Protein AF-A0A165Y5Q8-F1 (afdb_monomer)

pLDDT: mean 79.49, std 22.08, range [35.94, 98.12]

Structure (mmCIF, N/CA/C/O backbone):
data_AF-A0A165Y5Q8-F1
#
_entry.id   AF-A0A165Y5Q8-F1
#
loop_
_atom_site.group_PDB
_atom_site.id
_atom_site.type_symbol
_atom_site.label_atom_id
_atom_site.label_alt_id
_atom_site.label_comp_id
_atom_site.label_asym_id
_atom_site.label_entity_id
_atom_site.label_seq_id
_atom_site.pdbx_PDB_ins_code
_atom_site.Cartn_x
_atom_site.Cartn_y
_atom_site.Cartn_z
_atom_site.occupancy
_atom_site.B_iso_or_equiv
_atom_site.auth_seq_id
_atom_site.auth_comp_id
_atom_site.auth_asym_id
_atom_site.auth_atom_id
_atom_site.pdbx_PDB_model_num
ATOM 1 N N . MET A 1 1 ? 40.704 -20.590 36.878 1.00 39.50 1 MET A N 1
ATOM 2 C CA . MET A 1 1 ? 41.442 -21.496 35.971 1.00 39.50 1 MET A CA 1
ATOM 3 C C . MET A 1 1 ? 40.698 -21.567 34.637 1.00 39.50 1 MET A C 1
ATOM 5 O O . MET A 1 1 ? 39.484 -21.667 34.655 1.00 39.50 1 MET A O 1
ATOM 9 N N . THR A 1 2 ? 41.448 -21.426 33.532 1.00 42.97 2 THR A N 1
ATOM 10 C CA . THR A 1 2 ? 41.189 -21.894 32.140 1.00 42.97 2 THR A CA 1
ATOM 11 C C . THR A 1 2 ? 39.860 -21.513 31.450 1.00 42.97 2 THR A C 1
ATOM 13 O O . THR A 1 2 ? 38.830 -22.103 31.723 1.00 42.97 2 THR A O 1
ATOM 16 N N . LYS A 1 3 ? 39.811 -20.463 30.610 1.00 41.00 3 LYS A N 1
ATOM 17 C CA . LYS A 1 3 ? 40.222 -20.355 29.178 1.00 41.00 3 LYS A CA 1
ATOM 18 C C . LYS A 1 3 ? 39.237 -20.974 28.155 1.00 41.00 3 LYS A C 1
ATOM 20 O O . LYS A 1 3 ? 39.199 -22.186 28.024 1.00 41.00 3 LYS A O 1
ATOM 25 N N . SER A 1 4 ? 38.758 -20.103 27.246 1.00 39.97 4 SER A N 1
ATOM 26 C CA . SER A 1 4 ? 38.646 -20.338 25.782 1.00 39.97 4 SER A CA 1
ATOM 27 C C . SER A 1 4 ? 37.431 -21.177 25.311 1.00 39.97 4 SER A C 1
ATOM 29 O O . SER A 1 4 ? 37.076 -22.147 25.953 1.00 39.97 4 SER A O 1
ATOM 31 N N . ARG A 1 5 ? 36.737 -20.905 24.192 1.00 54.75 5 ARG A N 1
ATOM 32 C CA . ARG A 1 5 ? 37.230 -20.561 22.844 1.00 54.75 5 ARG A CA 1
ATOM 33 C C . ARG A 1 5 ? 36.188 -19.783 22.022 1.00 54.75 5 ARG A C 1
ATOM 35 O O . ARG A 1 5 ? 35.047 -20.203 21.890 1.00 54.75 5 ARG A O 1
ATOM 42 N N . LYS A 1 6 ? 36.651 -18.707 21.374 1.00 48.97 6 LYS A N 1
ATOM 43 C CA . LYS A 1 6 ? 36.069 -18.131 20.149 1.00 48.97 6 LYS A CA 1
ATOM 44 C C . LYS A 1 6 ? 36.127 -19.172 19.023 1.00 48.97 6 LYS A C 1
ATOM 46 O O . LYS A 1 6 ? 37.211 -19.691 18.764 1.00 48.97 6 LYS A O 1
ATOM 51 N N . SER A 1 7 ? 35.040 -19.387 18.285 1.00 49.06 7 SER A N 1
ATOM 52 C CA . SER A 1 7 ? 35.072 -20.022 16.959 1.00 49.06 7 SER A CA 1
ATOM 53 C C . SER A 1 7 ? 34.812 -18.966 15.883 1.00 49.06 7 SER A C 1
ATOM 55 O O . SER A 1 7 ? 33.697 -18.675 15.468 1.00 49.06 7 SER A O 1
ATOM 57 N N . ARG A 1 8 ? 35.912 -18.349 15.453 1.00 46.69 8 ARG A N 1
ATOM 58 C CA . ARG A 1 8 ? 36.009 -17.525 14.250 1.00 46.69 8 ARG A CA 1
ATOM 59 C C . ARG A 1 8 ? 36.299 -18.493 13.097 1.00 46.69 8 ARG A C 1
ATOM 61 O O . ARG A 1 8 ? 37.432 -18.955 12.990 1.00 46.69 8 ARG A O 1
ATOM 68 N N . LEU A 1 9 ? 35.311 -18.832 12.266 1.00 47.28 9 LEU A N 1
ATOM 69 C CA . LEU A 1 9 ? 35.576 -19.539 11.008 1.00 47.28 9 LEU A CA 1
ATOM 70 C C . LEU A 1 9 ? 36.013 -18.516 9.959 1.00 47.28 9 LEU A C 1
ATOM 72 O O . LEU A 1 9 ? 35.217 -17.925 9.239 1.00 47.28 9 LEU A O 1
ATOM 76 N N . ALA A 1 10 ? 37.324 -18.296 9.927 1.00 41.72 10 ALA A N 1
ATOM 77 C CA . ALA A 1 10 ? 38.017 -17.794 8.759 1.00 41.72 10 ALA A CA 1
ATOM 78 C C . ALA A 1 10 ? 38.002 -18.898 7.698 1.00 41.72 10 ALA A C 1
ATOM 80 O O . ALA A 1 10 ? 38.488 -19.996 7.977 1.00 41.72 10 ALA A O 1
ATOM 81 N N . ASN A 1 11 ? 37.480 -18.620 6.500 1.00 42.72 11 ASN A N 1
ATOM 82 C CA . ASN A 1 11 ? 37.771 -19.468 5.353 1.00 42.72 11 ASN A CA 1
ATOM 83 C C . ASN A 1 11 ? 38.835 -18.823 4.469 1.00 42.72 11 ASN A C 1
ATOM 85 O O . ASN A 1 11 ? 38.914 -17.608 4.297 1.00 42.72 11 ASN A O 1
ATOM 89 N N . LYS A 1 12 ? 39.725 -19.700 4.037 1.00 47.81 12 LYS A N 1
ATOM 90 C CA . LYS A 1 12 ? 41.136 -19.477 3.785 1.00 47.81 12 LYS A CA 1
ATOM 91 C C . LYS A 1 12 ? 41.349 -19.142 2.316 1.00 47.81 12 LYS A C 1
ATOM 93 O O . LYS A 1 12 ? 40.770 -19.747 1.422 1.00 47.81 12 LYS A O 1
ATOM 98 N N . THR A 1 13 ? 42.239 -18.190 2.103 1.00 40.41 13 THR A N 1
ATOM 99 C CA . THR A 1 13 ? 42.901 -17.890 0.841 1.00 40.41 13 THR A CA 1
ATOM 100 C C . THR A 1 13 ? 43.458 -19.155 0.179 1.00 40.41 13 THR A C 1
ATOM 102 O O . THR A 1 13 ? 44.265 -19.875 0.765 1.00 40.41 13 THR A O 1
ATOM 105 N N . SER A 1 14 ? 43.077 -19.390 -1.075 1.00 41.28 14 SER A N 1
ATOM 106 C CA . SER A 1 14 ? 43.769 -20.303 -1.987 1.00 41.28 14 SER A CA 1
ATOM 107 C C . SER A 1 14 ? 44.515 -19.458 -3.017 1.00 41.28 14 SER A C 1
ATOM 109 O O . SER A 1 14 ? 43.916 -18.714 -3.793 1.00 41.28 14 SER A O 1
ATOM 111 N N . LYS A 1 15 ? 45.847 -19.504 -2.954 1.00 40.81 15 LYS A N 1
ATOM 112 C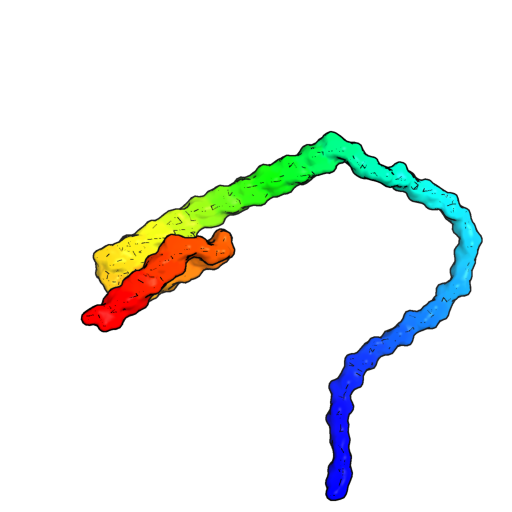 CA . LYS A 1 15 ? 46.767 -18.713 -3.771 1.00 40.81 15 LYS A CA 1
ATOM 113 C C . LYS A 1 15 ? 47.326 -19.611 -4.885 1.00 40.81 15 LYS A C 1
ATOM 115 O O . LYS A 1 15 ? 48.050 -20.551 -4.592 1.00 40.81 15 LYS A O 1
ATOM 120 N N . LYS A 1 16 ? 47.043 -19.216 -6.131 1.00 41.38 16 LYS A N 1
ATOM 121 C CA . LYS A 1 16 ? 47.954 -19.156 -7.295 1.00 41.38 16 LYS A CA 1
ATOM 122 C C . LYS A 1 16 ? 48.556 -20.466 -7.849 1.00 41.38 16 LYS A C 1
ATOM 124 O O . LYS A 1 16 ? 49.439 -21.064 -7.245 1.00 41.38 16 LYS A O 1
ATOM 129 N N . LYS A 1 17 ? 48.260 -20.748 -9.126 1.00 36.12 17 LYS A N 1
ATOM 130 C CA . LYS A 1 17 ? 49.224 -21.364 -10.054 1.00 36.12 17 LYS A CA 1
ATOM 131 C C . LYS A 1 17 ? 49.176 -20.641 -11.405 1.00 36.12 17 LYS A C 1
ATOM 133 O O . LYS A 1 17 ? 48.138 -20.575 -12.049 1.00 36.12 17 LYS A O 1
ATOM 138 N N . THR A 1 18 ? 50.297 -20.023 -11.755 1.00 44.34 18 THR A N 1
ATOM 139 C CA . THR A 1 18 ? 50.562 -19.280 -12.993 1.00 44.34 18 THR A CA 1
ATOM 140 C C . THR A 1 18 ? 51.267 -20.169 -14.010 1.00 44.34 18 THR A C 1
ATOM 142 O O . THR A 1 18 ? 52.285 -20.757 -13.659 1.00 44.34 18 THR A O 1
ATOM 145 N N . SER A 1 19 ? 50.764 -20.186 -15.244 1.00 37.97 19 SER A N 1
ATOM 146 C CA . SER A 1 19 ? 51.456 -20.419 -16.533 1.00 37.97 19 SER A CA 1
ATOM 147 C C . SER A 1 19 ? 50.330 -20.564 -17.568 1.00 37.97 19 SER A C 1
ATOM 149 O O . SER A 1 19 ? 49.401 -21.314 -17.306 1.00 37.97 19 SER A O 1
ATOM 151 N N . ASN A 1 20 ? 50.267 -19.892 -18.711 1.00 36.75 20 ASN A N 1
ATOM 152 C CA . ASN A 1 20 ? 51.313 -19.593 -19.676 1.00 36.75 20 ASN A CA 1
ATOM 153 C C . ASN A 1 20 ? 50.800 -18.468 -20.608 1.00 36.75 20 ASN A C 1
ATOM 155 O O . ASN A 1 20 ? 49.590 -18.327 -20.783 1.00 36.75 20 ASN A O 1
ATOM 159 N N . ALA A 1 21 ? 51.695 -17.665 -21.179 1.00 46.16 21 ALA A N 1
ATOM 160 C CA . ALA A 1 21 ? 51.355 -16.553 -22.068 1.00 46.16 21 ALA A CA 1
ATOM 161 C C . ALA A 1 21 ? 51.025 -17.009 -23.507 1.00 46.16 21 ALA A C 1
ATOM 163 O O . ALA A 1 21 ? 51.742 -17.842 -24.057 1.00 46.16 21 ALA A O 1
ATOM 164 N N . GLY A 1 22 ? 50.009 -16.380 -24.121 1.00 35.94 22 GLY A N 1
ATOM 165 C CA . GLY A 1 22 ? 49.824 -16.259 -25.581 1.00 35.94 22 GLY A CA 1
ATOM 166 C C . GLY A 1 22 ? 48.391 -16.504 -26.104 1.00 35.94 22 GLY A C 1
ATOM 167 O O . GLY A 1 22 ? 47.693 -17.344 -25.543 1.00 35.94 22 GLY A O 1
ATOM 168 N N . PRO A 1 23 ? 47.959 -15.869 -27.218 1.00 44.84 23 PRO A N 1
ATOM 169 C CA . PRO A 1 23 ? 48.177 -14.489 -27.644 1.00 44.84 23 PRO A CA 1
ATOM 170 C C . PRO A 1 23 ? 47.027 -13.574 -27.174 1.00 44.84 23 PRO A C 1
ATOM 172 O O . PRO A 1 23 ? 45.884 -13.990 -27.001 1.00 44.84 23 PRO A O 1
ATOM 175 N N . SER A 1 24 ? 47.345 -12.294 -26.992 1.00 51.69 24 SER A N 1
ATOM 176 C CA . SER A 1 24 ? 46.381 -11.220 -26.752 1.00 51.69 24 SER A CA 1
ATOM 177 C C . SER A 1 24 ? 45.475 -11.051 -27.974 1.00 51.69 24 SER A C 1
ATOM 179 O O . SER A 1 24 ? 45.777 -10.264 -28.869 1.00 51.69 24 SER A O 1
ATOM 181 N N . ALA A 1 25 ? 44.358 -11.778 -28.021 1.00 44.66 25 ALA A N 1
ATOM 182 C CA . ALA A 1 25 ? 43.232 -11.382 -28.848 1.00 44.66 25 ALA A CA 1
ATOM 183 C C . ALA A 1 25 ? 42.647 -10.127 -28.198 1.00 44.66 25 ALA A C 1
ATOM 185 O O . ALA A 1 25 ? 42.023 -10.200 -27.139 1.00 44.66 25 ALA A O 1
ATOM 186 N N . ALA A 1 26 ? 42.927 -8.970 -28.794 1.00 45.41 26 ALA A N 1
ATOM 187 C CA . ALA A 1 26 ? 42.227 -7.739 -28.484 1.00 45.41 26 ALA A CA 1
ATOM 188 C C . ALA A 1 26 ? 40.721 -8.023 -28.595 1.00 45.41 26 ALA A C 1
ATOM 190 O O . ALA A 1 26 ? 40.181 -8.146 -29.693 1.00 45.41 26 ALA A O 1
ATOM 191 N N . GLY A 1 27 ? 40.059 -8.209 -27.449 1.00 53.62 27 GLY A N 1
ATOM 192 C CA . GLY A 1 27 ? 38.605 -8.223 -27.392 1.00 53.62 27 GLY A CA 1
ATOM 193 C C . GLY A 1 27 ? 38.099 -6.900 -27.969 1.00 53.62 27 GLY A C 1
ATOM 194 O O . GLY A 1 27 ? 38.781 -5.884 -27.801 1.00 53.62 27 GLY A O 1
ATOM 195 N N . PRO A 1 28 ? 36.961 -6.886 -28.678 1.00 57.31 28 PRO A N 1
ATOM 196 C CA . PRO A 1 28 ? 36.488 -5.677 -29.333 1.00 57.31 28 PRO A CA 1
ATOM 197 C C . PRO A 1 28 ? 36.314 -4.570 -28.288 1.00 57.31 28 PRO A C 1
ATOM 199 O 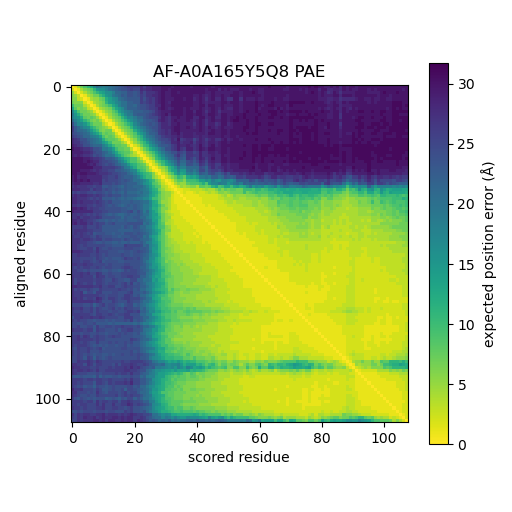O . PRO A 1 28 ? 35.460 -4.663 -27.404 1.00 57.31 28 PRO A O 1
ATOM 202 N N . SER A 1 29 ? 37.136 -3.521 -28.374 1.00 57.16 29 SER A N 1
ATOM 203 C CA . SER A 1 29 ? 36.780 -2.241 -27.773 1.00 57.16 29 SER A CA 1
ATOM 204 C C . SER A 1 29 ? 35.528 -1.744 -28.514 1.00 57.16 29 SER A C 1
ATOM 206 O O . SER A 1 29 ? 35.400 -1.900 -29.722 1.00 57.16 29 SER A O 1
ATOM 208 N N . GLY A 1 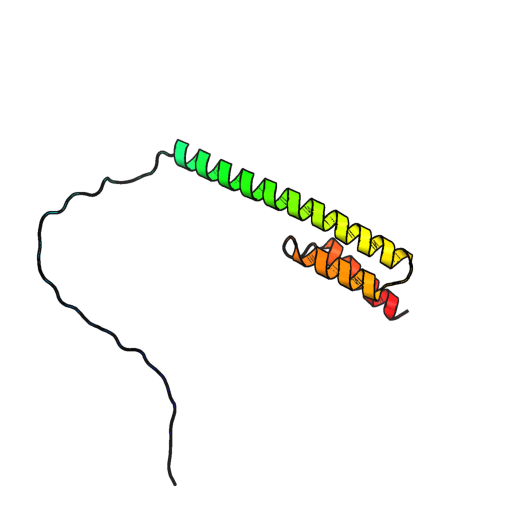30 ? 34.508 -1.197 -27.872 1.00 64.38 30 GLY A N 1
ATOM 209 C CA . GLY A 1 30 ? 34.450 -0.711 -26.504 1.00 64.38 30 GLY A CA 1
ATOM 210 C C . GLY A 1 30 ? 33.608 0.555 -26.483 1.00 64.38 30 GLY A C 1
ATOM 211 O O . GLY A 1 30 ? 34.135 1.622 -26.219 1.00 64.38 30 GLY A O 1
ATOM 212 N N . ASN A 1 31 ? 32.335 0.440 -26.864 1.00 67.56 31 ASN A N 1
ATOM 213 C CA . ASN A 1 31 ? 31.205 1.241 -26.388 1.00 67.56 31 ASN A CA 1
ATOM 214 C C . ASN A 1 31 ? 29.950 0.752 -27.130 1.00 67.56 31 ASN A C 1
ATOM 216 O O . ASN A 1 31 ? 29.961 0.716 -28.360 1.00 67.56 31 ASN A O 1
ATOM 220 N N . PRO A 1 32 ? 28.889 0.330 -26.422 1.00 71.31 32 PRO A N 1
ATOM 221 C CA . PRO A 1 32 ? 27.634 -0.005 -27.081 1.00 71.31 32 PRO A CA 1
ATOM 222 C C . PRO A 1 32 ? 27.086 1.228 -27.810 1.00 71.31 32 PRO A C 1
ATOM 224 O O . PRO A 1 32 ? 27.195 2.340 -27.290 1.00 71.31 32 PRO A O 1
ATOM 227 N N . ASP A 1 33 ? 26.521 1.020 -29.006 1.00 85.38 33 ASP A N 1
ATOM 228 C CA . ASP A 1 33 ? 25.914 2.080 -29.821 1.00 85.38 33 ASP A CA 1
ATOM 229 C C . ASP A 1 33 ? 24.985 2.939 -28.937 1.00 85.38 33 ASP A C 1
ATOM 231 O O . ASP A 1 33 ? 24.068 2.386 -28.311 1.00 85.38 33 ASP A O 1
ATOM 235 N N . PRO A 1 34 ? 25.215 4.264 -28.829 1.00 85.44 34 PRO A N 1
ATOM 236 C CA . PRO A 1 34 ? 24.417 5.141 -27.978 1.00 85.44 34 PRO A CA 1
ATOM 237 C C . PRO A 1 34 ? 22.918 5.055 -28.286 1.00 85.44 34 PRO A C 1
ATOM 239 O O . PRO A 1 34 ? 22.108 5.118 -27.359 1.00 85.44 34 PRO A O 1
ATOM 242 N N . VAL A 1 35 ? 22.543 4.812 -29.545 1.00 87.94 35 VAL A N 1
ATOM 243 C CA . VAL A 1 35 ? 21.141 4.644 -29.944 1.00 87.94 35 VAL A CA 1
ATOM 244 C C . VAL A 1 35 ? 20.570 3.332 -29.396 1.00 87.94 35 VAL A C 1
ATOM 246 O O . VAL A 1 35 ? 19.442 3.292 -28.900 1.00 87.94 35 VAL A O 1
ATOM 249 N N . ALA A 1 36 ? 21.345 2.246 -29.425 1.00 89.12 36 ALA A N 1
ATOM 250 C CA . ALA A 1 36 ? 20.943 0.969 -28.838 1.00 89.12 36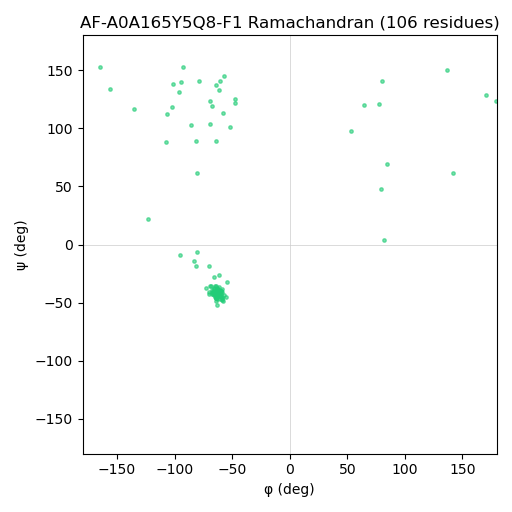 ALA A CA 1
ATOM 251 C C . ALA A 1 36 ? 20.822 1.052 -27.303 1.00 89.12 36 ALA A C 1
ATOM 253 O O . ALA A 1 36 ? 19.886 0.495 -26.723 1.00 89.12 36 ALA A O 1
ATOM 254 N N . LEU A 1 37 ? 21.723 1.788 -26.640 1.00 88.62 37 LEU A N 1
ATOM 255 C CA . LEU A 1 37 ? 21.648 2.058 -25.200 1.00 88.62 37 LEU A CA 1
ATOM 256 C C . LEU A 1 37 ? 20.398 2.851 -24.817 1.00 88.62 37 LEU A C 1
ATOM 258 O O . LEU A 1 37 ? 19.766 2.549 -23.801 1.00 88.62 37 LEU A O 1
ATOM 262 N N . GLU A 1 38 ? 20.056 3.872 -25.598 1.00 90.62 38 GLU A N 1
ATOM 263 C CA . GLU A 1 38 ? 18.873 4.694 -25.366 1.00 90.62 38 GLU A CA 1
ATOM 264 C C . GLU A 1 38 ? 17.595 3.866 -25.507 1.00 90.62 38 GLU A C 1
ATOM 266 O O . GLU A 1 38 ? 16.802 3.812 -24.567 1.00 90.62 38 GLU A O 1
ATOM 271 N N . ARG A 1 39 ? 17.467 3.082 -26.586 1.00 93.38 39 ARG A N 1
ATOM 272 C CA . ARG A 1 39 ? 16.348 2.140 -26.765 1.00 93.38 39 ARG A CA 1
ATOM 273 C C . ARG A 1 39 ? 16.223 1.160 -25.596 1.00 93.38 39 ARG A C 1
ATOM 275 O O . ARG A 1 39 ? 15.135 0.996 -25.047 1.00 93.38 39 ARG A O 1
ATOM 282 N N . ALA A 1 40 ? 17.331 0.574 -25.135 1.00 93.06 40 ALA A N 1
ATOM 283 C CA . ALA A 1 40 ? 17.321 -0.339 -23.990 1.00 93.06 40 ALA A CA 1
ATOM 284 C C . ALA A 1 40 ? 16.893 0.349 -22.675 1.00 93.06 40 ALA A C 1
ATOM 286 O O . ALA A 1 40 ? 16.211 -0.252 -21.835 1.00 93.06 40 ALA A O 1
ATOM 287 N N . ARG A 1 41 ? 17.274 1.618 -22.471 1.00 94.50 41 ARG A N 1
ATOM 288 C CA . ARG A 1 41 ? 16.817 2.426 -21.328 1.00 94.50 41 ARG A CA 1
ATOM 289 C C . ARG A 1 41 ? 15.330 2.734 -21.438 1.00 94.50 41 ARG A C 1
ATOM 291 O O . ARG A 1 41 ? 14.635 2.635 -20.429 1.00 94.50 41 ARG A O 1
ATOM 298 N N . ASP A 1 42 ? 14.848 3.078 -22.622 1.00 95.38 42 ASP A N 1
ATOM 299 C CA . ASP A 1 42 ? 13.447 3.403 -22.885 1.00 95.38 42 ASP A CA 1
ATOM 300 C C . ASP A 1 42 ? 12.547 2.194 -22.663 1.00 95.38 42 ASP A C 1
ATOM 302 O O . ASP A 1 42 ? 11.542 2.291 -21.962 1.00 95.38 42 ASP A O 1
ATOM 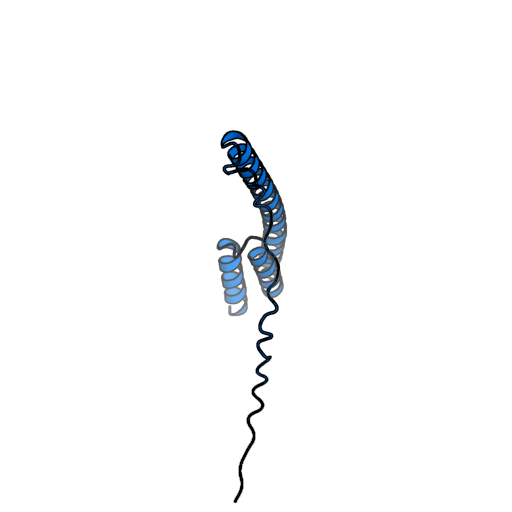306 N N . GLU A 1 43 ? 12.944 1.026 -23.163 1.00 95.62 43 GLU A N 1
ATOM 307 C CA . GLU A 1 43 ? 12.257 -0.236 -22.896 1.00 95.62 43 GLU A CA 1
ATOM 308 C C . GLU A 1 43 ? 12.221 -0.554 -21.401 1.00 95.62 43 GLU A C 1
ATOM 310 O O . GLU A 1 43 ? 11.181 -0.948 -20.872 1.00 95.62 43 GLU A O 1
ATOM 315 N N . ARG A 1 44 ? 13.332 -0.342 -20.685 1.00 96.00 44 ARG A N 1
ATOM 316 C CA . ARG A 1 44 ? 13.374 -0.533 -19.231 1.00 96.00 44 ARG A CA 1
ATOM 317 C C . ARG A 1 44 ? 12.456 0.453 -18.504 1.00 96.00 44 ARG A C 1
ATOM 319 O O . ARG A 1 44 ? 11.800 0.049 -17.545 1.00 96.00 44 ARG A O 1
ATOM 326 N N . ARG A 1 45 ? 12.390 1.719 -18.936 1.00 95.75 45 ARG A N 1
ATOM 327 C CA . ARG A 1 45 ? 11.462 2.718 -18.374 1.00 95.75 45 ARG A CA 1
ATOM 328 C C . ARG A 1 45 ? 10.012 2.325 -18.638 1.00 95.75 45 ARG A C 1
ATOM 330 O O . ARG A 1 45 ? 9.238 2.312 -17.691 1.00 95.75 45 ARG A O 1
ATOM 337 N N . LYS A 1 46 ? 9.672 1.919 -19.865 1.00 96.12 46 LYS A N 1
ATOM 338 C CA . LYS A 1 46 ? 8.328 1.443 -20.233 1.00 96.12 46 LYS A CA 1
ATOM 339 C C . LYS A 1 46 ? 7.905 0.234 -19.401 1.00 96.12 46 LYS A C 1
ATOM 341 O O . LYS A 1 46 ? 6.821 0.246 -18.836 1.00 96.12 46 LYS A O 1
ATOM 346 N N . LYS A 1 47 ? 8.782 -0.763 -19.246 1.00 95.69 47 LYS A N 1
ATOM 347 C CA . LYS A 1 47 ? 8.515 -1.949 -18.412 1.00 95.69 47 LYS A CA 1
ATOM 348 C C . LYS A 1 47 ? 8.273 -1.583 -16.946 1.00 95.69 47 LYS A C 1
ATOM 350 O O . LYS A 1 47 ? 7.338 -2.086 -16.341 1.00 95.69 47 LYS A O 1
ATOM 355 N N . ARG A 1 48 ? 9.089 -0.684 -16.381 1.00 94.00 48 ARG A N 1
ATOM 356 C CA . ARG A 1 48 ? 8.903 -0.199 -15.003 1.00 94.00 48 ARG A CA 1
ATOM 357 C C . ARG A 1 48 ? 7.622 0.612 -14.842 1.00 94.00 48 ARG A C 1
ATOM 359 O O . ARG A 1 48 ? 6.948 0.445 -13.840 1.00 94.00 48 ARG A O 1
ATOM 366 N N . ALA A 1 49 ? 7.304 1.471 -15.806 1.00 94.19 49 ALA A N 1
ATOM 367 C CA . ALA A 1 49 ? 6.084 2.267 -15.788 1.00 94.19 49 ALA A CA 1
ATOM 368 C C . ALA A 1 49 ? 4.840 1.373 -15.856 1.00 94.19 49 ALA A C 1
ATOM 370 O O . ALA A 1 49 ? 3.953 1.540 -15.034 1.00 94.19 49 ALA A O 1
ATOM 371 N N . ALA A 1 50 ? 4.824 0.382 -16.752 1.00 95.31 50 ALA A N 1
ATOM 372 C CA . ALA A 1 50 ? 3.731 -0.584 -16.852 1.00 95.31 50 ALA A CA 1
ATOM 373 C C . ALA A 1 50 ? 3.555 -1.392 -15.556 1.00 95.31 50 ALA A C 1
ATOM 375 O O . ALA A 1 50 ? 2.442 -1.515 -15.059 1.00 95.31 50 ALA A O 1
ATOM 376 N N . TYR A 1 51 ? 4.658 -1.869 -14.966 1.00 93.25 51 TYR A N 1
ATOM 377 C CA . TYR A 1 51 ? 4.624 -2.551 -13.670 1.00 93.25 51 TYR A CA 1
ATOM 378 C C . TYR A 1 51 ? 4.075 -1.644 -12.558 1.00 93.25 51 TYR A C 1
ATOM 380 O O . TYR A 1 51 ? 3.206 -2.050 -11.799 1.00 93.25 51 TYR A O 1
ATOM 388 N N . LEU A 1 52 ? 4.543 -0.395 -12.469 1.00 92.19 52 LEU A N 1
ATOM 389 C CA . LEU A 1 52 ? 4.036 0.558 -11.477 1.00 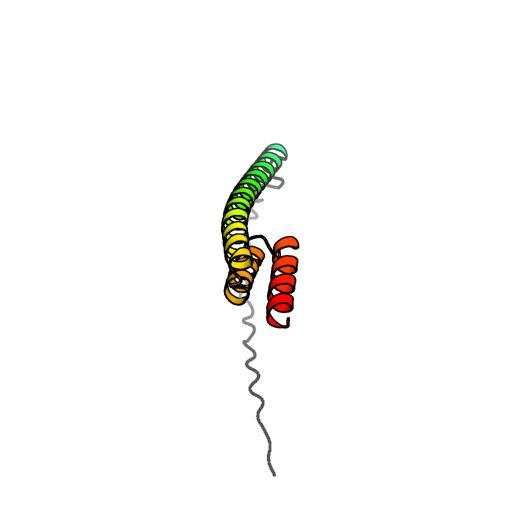92.19 52 LEU A CA 1
ATOM 390 C C . LEU A 1 52 ? 2.555 0.879 -11.688 1.00 92.19 52 LEU A C 1
ATOM 392 O O . LEU A 1 52 ? 1.826 1.014 -10.714 1.00 92.19 52 LEU A O 1
ATOM 396 N N . GLU A 1 53 ? 2.104 0.991 -12.935 1.00 93.44 53 GLU A N 1
ATOM 397 C CA . GLU A 1 53 ? 0.698 1.230 -13.257 1.00 93.44 53 GLU A CA 1
ATOM 398 C C . GLU A 1 53 ? -0.193 0.072 -12.788 1.00 93.44 53 GLU A C 1
ATOM 400 O O . GLU A 1 53 ? -1.259 0.307 -12.221 1.00 93.44 53 GLU A O 1
ATOM 405 N N . GLU A 1 54 ? 0.250 -1.171 -12.975 1.00 94.00 54 GLU A N 1
ATOM 406 C CA . GLU A 1 54 ? -0.446 -2.360 -12.476 1.00 94.00 54 GLU A CA 1
ATOM 407 C C . GLU A 1 54 ? -0.518 -2.370 -10.943 1.00 94.00 54 GLU A C 1
ATOM 409 O O . GLU A 1 54 ? -1.606 -2.493 -10.378 1.00 94.00 54 GLU A O 1
ATOM 414 N N . GLN A 1 55 ? 0.605 -2.104 -10.269 1.00 93.00 55 GLN A N 1
ATOM 415 C CA . GLN A 1 55 ? 0.645 -2.015 -8.806 1.00 93.00 55 GLN A CA 1
ATOM 416 C C . GLN A 1 55 ? -0.247 -0.887 -8.262 1.00 93.00 55 GLN A C 1
ATOM 418 O O . GLN A 1 55 ? -0.860 -1.039 -7.207 1.00 93.00 55 GLN A O 1
ATOM 423 N N . LEU A 1 56 ? -0.340 0.250 -8.962 1.00 92.00 56 LEU A N 1
ATOM 424 C CA . LEU A 1 56 ? -1.216 1.360 -8.574 1.00 92.00 56 LEU A CA 1
ATOM 425 C C . LEU A 1 56 ? -2.700 1.010 -8.735 1.00 92.00 56 LEU A C 1
ATOM 427 O O . LEU A 1 56 ? -3.511 1.426 -7.909 1.00 92.00 56 LEU A O 1
ATOM 431 N N . LYS A 1 57 ? -3.061 0.227 -9.759 1.00 94.88 57 LYS A N 1
ATOM 432 C CA . LYS A 1 57 ? -4.431 -0.283 -9.921 1.00 94.88 57 LYS A CA 1
ATOM 433 C C . LYS A 1 57 ? -4.801 -1.222 -8.778 1.00 94.88 57 LYS A C 1
ATOM 435 O O . LYS A 1 57 ? -5.867 -1.060 -8.189 1.00 94.88 57 LYS A O 1
ATOM 440 N N . GLU A 1 58 ? -3.918 -2.155 -8.429 1.00 93.75 58 GLU A N 1
ATOM 441 C CA . GLU A 1 58 ? -4.139 -3.056 -7.293 1.00 93.75 58 GLU A CA 1
ATOM 442 C C . GLU A 1 58 ? -4.227 -2.284 -5.966 1.00 93.75 58 GLU A C 1
ATOM 444 O O . GLU A 1 58 ? -5.127 -2.528 -5.159 1.00 93.75 58 GLU A O 1
ATOM 449 N N . LEU A 1 59 ? -3.358 -1.287 -5.772 1.00 94.81 59 LEU A N 1
ATOM 450 C CA . LEU A 1 59 ? -3.388 -0.407 -4.606 1.00 94.81 59 LEU A CA 1
ATOM 451 C C . LEU A 1 59 ? -4.735 0.306 -4.458 1.00 94.81 59 LEU A C 1
ATOM 453 O O . LEU A 1 59 ? -5.262 0.379 -3.350 1.00 94.81 59 LEU A O 1
ATOM 457 N N . GLU A 1 60 ? -5.304 0.814 -5.551 1.00 94.06 60 GLU A N 1
ATOM 458 C CA . GLU A 1 60 ? -6.590 1.511 -5.513 1.00 94.06 60 GLU A CA 1
ATOM 459 C C . GLU A 1 60 ? -7.743 0.570 -5.131 1.00 94.06 60 GLU A C 1
ATOM 461 O O . GLU A 1 60 ? -8.623 0.962 -4.360 1.00 94.06 60 GLU A O 1
ATOM 466 N N . VAL A 1 61 ? -7.709 -0.685 -5.593 1.00 95.81 61 VAL A N 1
ATOM 467 C CA . VAL A 1 61 ? -8.696 -1.712 -5.221 1.00 95.81 61 VAL A CA 1
ATOM 468 C C . VAL A 1 61 ? -8.641 -1.999 -3.720 1.00 95.81 61 VAL A C 1
ATOM 470 O O . VAL A 1 61 ? -9.662 -1.889 -3.041 1.00 95.81 61 VAL A O 1
ATOM 473 N N . ILE A 1 62 ? -7.455 -2.294 -3.182 1.00 94.56 62 ILE A N 1
ATOM 474 C CA . ILE A 1 62 ? -7.283 -2.613 -1.754 1.00 94.56 62 ILE A CA 1
ATOM 475 C C . ILE A 1 62 ? -7.614 -1.397 -0.880 1.00 94.56 62 ILE A C 1
ATOM 477 O O . ILE A 1 62 ? -8.301 -1.510 0.134 1.00 94.56 62 ILE A O 1
ATOM 481 N N . LYS A 1 63 ? -7.189 -0.196 -1.290 1.00 94.25 63 LYS A N 1
ATOM 482 C CA . LYS A 1 63 ? -7.536 1.048 -0.590 1.00 94.25 63 LYS A CA 1
ATOM 483 C C . LYS A 1 63 ? -9.053 1.255 -0.550 1.00 94.25 63 LYS A C 1
ATOM 485 O O . LYS A 1 63 ? -9.576 1.687 0.472 1.00 94.25 63 LYS A O 1
ATOM 490 N N . THR A 1 64 ? -9.762 0.947 -1.635 1.00 96.44 64 THR A N 1
ATOM 491 C CA . THR A 1 64 ? -11.229 1.053 -1.680 1.00 96.44 64 THR A CA 1
ATOM 492 C C . THR A 1 64 ? -11.891 0.057 -0.728 1.00 96.44 64 THR A C 1
ATOM 494 O O . THR A 1 64 ? -12.772 0.455 0.026 1.00 96.44 64 THR A O 1
ATOM 497 N N . GLN A 1 65 ? -11.401 -1.184 -0.662 1.00 96.31 65 GLN A N 1
ATOM 498 C CA . GLN A 1 65 ? -11.866 -2.177 0.318 1.00 96.31 65 GLN A CA 1
ATOM 499 C C . GLN A 1 65 ? -11.665 -1.691 1.761 1.00 96.31 65 GLN A C 1
ATOM 501 O O . GLN A 1 65 ? -12.590 -1.755 2.569 1.00 96.31 65 GLN A O 1
ATOM 506 N N . GLY A 1 66 ? -10.494 -1.124 2.069 1.00 96.50 66 GLY A N 1
ATOM 507 C CA . GLY A 1 66 ? -10.234 -0.500 3.368 1.00 96.50 66 GLY A CA 1
ATOM 508 C C . GLY A 1 66 ? -11.191 0.657 3.674 1.00 96.50 66 GLY A C 1
ATOM 509 O O . GLY A 1 66 ? -11.687 0.759 4.795 1.00 96.50 66 GLY A O 1
ATOM 510 N N . ASN A 1 67 ? -11.512 1.496 2.680 1.00 97.06 67 ASN A N 1
ATOM 511 C CA . ASN A 1 67 ? -12.477 2.591 2.838 1.00 97.06 67 ASN A CA 1
ATOM 512 C C . ASN A 1 67 ? -13.885 2.071 3.155 1.00 97.06 67 ASN A C 1
ATOM 514 O O . ASN A 1 67 ? -14.591 2.672 3.967 1.00 97.06 67 ASN A O 1
ATOM 518 N N . ASP A 1 68 ? -14.299 0.972 2.529 1.00 98.12 68 ASP A N 1
ATOM 519 C CA . ASP A 1 68 ? -15.611 0.375 2.770 1.00 98.12 68 ASP A CA 1
ATOM 520 C C . ASP A 1 68 ? -15.692 -0.254 4.166 1.00 98.12 68 ASP A C 1
ATOM 522 O O . ASP A 1 68 ? -16.661 -0.003 4.882 1.00 98.12 68 ASP A O 1
ATOM 526 N N . LEU A 1 69 ? -14.645 -0.960 4.606 1.00 97.62 69 LEU A N 1
ATOM 527 C CA . LEU A 1 69 ? -14.527 -1.464 5.982 1.00 97.62 69 LEU A CA 1
ATOM 528 C C . LEU A 1 69 ? -14.533 -0.321 7.007 1.00 97.62 69 LEU A C 1
ATOM 530 O O . LEU A 1 69 ? -15.223 -0.392 8.022 1.00 97.62 69 LEU A O 1
ATOM 534 N N . PHE A 1 70 ? -13.831 0.777 6.715 1.00 97.38 70 PHE A N 1
ATOM 535 C CA . PHE A 1 70 ? -13.799 1.950 7.587 1.00 97.38 70 PHE A CA 1
ATOM 536 C C . PHE A 1 70 ? -15.194 2.568 7.755 1.00 97.38 70 PHE A C 1
ATOM 538 O O . PHE A 1 70 ? -15.587 2.921 8.864 1.00 97.38 70 PHE A O 1
ATOM 545 N N . ARG A 1 71 ? -15.974 2.664 6.671 1.00 96.62 71 ARG A N 1
ATOM 546 C CA . ARG A 1 71 ? -17.366 3.150 6.714 1.00 96.62 71 ARG A CA 1
ATOM 547 C C . ARG A 1 71 ? -18.300 2.221 7.489 1.00 96.62 71 ARG A C 1
ATOM 549 O O . ARG A 1 71 ? -19.295 2.695 8.025 1.00 96.62 71 ARG A O 1
ATOM 556 N N . GLN A 1 72 ? -17.993 0.927 7.533 1.00 97.06 72 GLN A N 1
ATOM 557 C CA . GLN A 1 72 ? -18.745 -0.075 8.292 1.00 97.06 72 GLN A CA 1
ATOM 558 C C . GLN A 1 72 ? -18.391 -0.082 9.789 1.00 97.06 72 GLN A C 1
ATOM 560 O O . GLN A 1 72 ? -19.049 -0.774 10.557 1.00 97.06 72 GLN A O 1
ATOM 565 N N . GLY A 1 73 ? -17.384 0.689 10.216 1.00 96.06 73 GLY A N 1
ATOM 566 C CA . GLY A 1 73 ? -16.885 0.682 11.595 1.00 96.06 73 GLY A CA 1
ATOM 567 C C . GLY A 1 73 ? -15.900 -0.453 11.890 1.00 96.06 73 GLY A C 1
ATOM 568 O O . GLY A 1 73 ? -15.421 -0.579 13.014 1.00 96.06 73 GLY A O 1
ATOM 569 N N . GLU A 1 74 ? -15.542 -1.253 10.884 1.00 97.44 74 GLU A N 1
ATOM 570 C CA . GLU A 1 74 ? -14.590 -2.361 10.989 1.00 97.44 74 GLU A CA 1
ATOM 571 C C . GLU A 1 74 ? -13.146 -1.834 10.922 1.00 97.44 74 GLU A C 1
ATOM 573 O O . GLU A 1 74 ? -12.377 -2.125 10.001 1.00 97.44 74 GLU A O 1
ATOM 578 N N . TYR A 1 75 ? -12.767 -0.995 11.890 1.00 97.12 75 TYR A N 1
ATOM 579 C CA . TYR A 1 75 ? -11.526 -0.214 11.837 1.00 97.12 75 TYR A CA 1
ATOM 580 C C . TYR A 1 75 ? -10.258 -1.078 11.855 1.00 97.12 75 TYR A C 1
ATOM 582 O O . TYR A 1 75 ? -9.295 -0.765 11.156 1.00 97.12 75 TYR A O 1
ATOM 590 N N . LEU A 1 76 ? -10.255 -2.195 12.589 1.00 96.62 76 LEU A N 1
ATOM 591 C CA . LEU A 1 76 ? -9.112 -3.115 12.615 1.00 96.62 76 LEU A CA 1
ATOM 592 C C . LEU A 1 76 ? -8.894 -3.777 11.242 1.00 96.62 76 LEU A C 1
ATOM 594 O O . LEU A 1 76 ? -7.763 -3.860 10.760 1.00 96.62 76 LEU A O 1
ATOM 598 N N . ALA A 1 77 ? -9.980 -4.208 10.594 1.00 97.06 77 ALA A N 1
ATOM 599 C CA . ALA A 1 77 ? -9.931 -4.791 9.257 1.00 97.06 77 ALA A CA 1
ATOM 600 C C . ALA A 1 77 ? -9.526 -3.739 8.211 1.00 97.06 77 ALA A C 1
ATOM 602 O O . ALA A 1 77 ? -8.674 -4.005 7.363 1.00 97.06 77 ALA A O 1
ATOM 603 N N . ALA A 1 78 ? -10.050 -2.513 8.323 1.00 97.75 78 ALA A N 1
ATOM 604 C CA . ALA A 1 78 ? -9.651 -1.394 7.475 1.00 97.75 78 ALA A CA 1
ATOM 605 C C . ALA A 1 78 ? -8.144 -1.098 7.587 1.00 97.75 78 ALA A C 1
ATOM 607 O O . ALA A 1 78 ? -7.463 -0.957 6.570 1.00 97.75 78 ALA A O 1
ATOM 608 N N . ALA A 1 79 ? -7.598 -1.061 8.810 1.00 96.88 79 ALA A N 1
ATOM 609 C CA . ALA A 1 79 ? -6.170 -0.859 9.049 1.00 96.88 79 ALA A CA 1
ATOM 610 C C . ALA A 1 79 ? -5.309 -1.954 8.395 1.00 96.88 79 ALA A C 1
ATOM 612 O O . ALA A 1 79 ? -4.267 -1.646 7.812 1.00 96.88 79 ALA A O 1
ATOM 613 N N . ALA A 1 80 ? -5.752 -3.216 8.444 1.00 96.62 80 ALA A N 1
ATOM 614 C CA . ALA A 1 80 ? -5.056 -4.328 7.803 1.00 96.62 80 ALA A CA 1
ATOM 615 C C . ALA A 1 80 ? -4.995 -4.168 6.272 1.00 96.62 80 ALA A C 1
ATOM 617 O O . ALA A 1 80 ? -3.919 -4.322 5.685 1.00 96.62 80 ALA A O 1
ATOM 618 N N . GLU A 1 81 ? -6.104 -3.786 5.631 1.00 97.00 81 GLU A N 1
ATOM 619 C CA . GLU A 1 81 ? -6.134 -3.562 4.180 1.00 97.00 81 GLU A CA 1
ATOM 620 C C . GLU A 1 81 ? -5.287 -2.354 3.763 1.00 97.00 81 GLU A C 1
ATOM 622 O O . GLU A 1 81 ? -4.492 -2.437 2.823 1.00 97.00 81 GLU A O 1
ATOM 627 N N . TYR A 1 82 ? -5.349 -1.237 4.494 1.00 96.12 82 TYR A N 1
ATOM 628 C CA . TYR A 1 82 ? -4.482 -0.092 4.203 1.00 96.12 82 TYR A CA 1
ATOM 629 C C . TYR A 1 82 ? -2.995 -0.419 4.383 1.00 96.12 82 TYR A C 1
ATOM 631 O O . TYR A 1 82 ? -2.164 0.038 3.590 1.00 96.12 82 TYR A O 1
ATOM 639 N N . LEU A 1 83 ? -2.641 -1.230 5.386 1.00 94.56 83 LEU A N 1
ATOM 640 C CA . LEU A 1 83 ? -1.26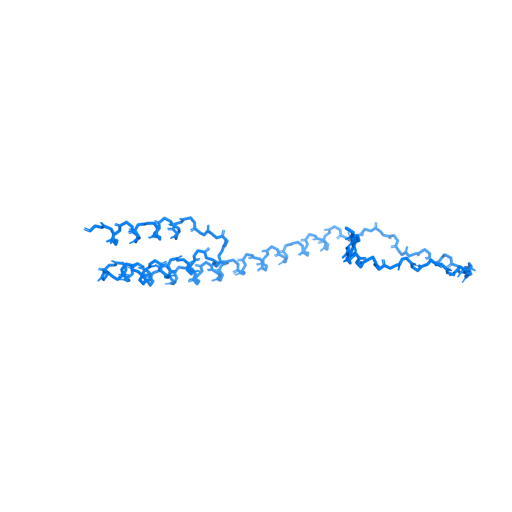5 -1.678 5.583 1.00 94.56 83 LEU A CA 1
ATOM 641 C C . LEU A 1 83 ? -0.802 -2.543 4.406 1.00 94.56 83 LEU A C 1
ATOM 643 O O . LEU A 1 83 ? 0.291 -2.312 3.882 1.00 94.56 83 LEU A O 1
ATOM 647 N N . ARG A 1 84 ? -1.648 -3.466 3.933 1.00 93.50 84 ARG A N 1
ATOM 648 C CA . ARG A 1 84 ? -1.384 -4.268 2.732 1.00 93.50 84 ARG A CA 1
ATOM 649 C C . ARG A 1 84 ? -1.181 -3.383 1.500 1.00 93.50 84 ARG A C 1
ATOM 651 O O . ARG A 1 84 ? -0.178 -3.535 0.805 1.00 93.50 84 ARG A O 1
ATOM 658 N N . ALA A 1 85 ? -2.064 -2.409 1.273 1.00 93.31 85 ALA A N 1
ATOM 659 C CA . ALA A 1 85 ? -1.940 -1.452 0.172 1.00 93.31 85 ALA A CA 1
ATOM 660 C C . ALA A 1 85 ? -0.624 -0.657 0.241 1.00 93.31 85 ALA A C 1
ATOM 662 O O . ALA A 1 85 ? 0.047 -0.466 -0.774 1.00 93.31 85 ALA A O 1
ATOM 663 N N . SER A 1 86 ? -0.201 -0.238 1.440 1.00 92.25 86 SER A N 1
ATOM 664 C CA . SER A 1 86 ? 1.032 0.537 1.620 1.00 92.25 86 SER A CA 1
ATOM 665 C C . SER A 1 86 ? 2.296 -0.217 1.182 1.00 92.25 86 SER A C 1
ATOM 667 O O . SER A 1 86 ? 3.270 0.414 0.772 1.00 92.25 86 SER A O 1
ATOM 669 N N . GLN A 1 87 ? 2.280 -1.553 1.206 1.00 90.12 87 GLN A N 1
ATOM 670 C CA . GLN A 1 87 ? 3.433 -2.391 0.869 1.00 90.12 87 GLN A CA 1
ATOM 671 C C . GLN A 1 87 ? 3.601 -2.626 -0.646 1.00 90.12 87 GLN A C 1
ATOM 673 O O . GLN A 1 87 ? 4.685 -3.023 -1.069 1.00 90.12 87 GLN A O 1
ATOM 678 N N . LEU A 1 88 ? 2.592 -2.325 -1.477 1.00 87.06 88 LEU A N 1
ATOM 679 C CA . LEU A 1 88 ? 2.617 -2.603 -2.924 1.00 87.06 88 LEU A CA 1
ATOM 680 C C . LEU A 1 88 ? 3.547 -1.693 -3.738 1.00 87.06 88 LEU A C 1
ATOM 682 O O . LEU A 1 88 ? 4.168 -2.153 -4.698 1.00 87.06 88 LEU A O 1
ATOM 686 N N . VAL A 1 89 ? 3.631 -0.406 -3.386 1.00 81.06 89 VAL A N 1
ATOM 687 C CA . VAL A 1 89 ? 4.367 0.617 -4.166 1.00 81.06 89 VAL A CA 1
ATOM 688 C C . VAL A 1 89 ? 5.437 1.328 -3.322 1.00 81.06 89 VAL A C 1
ATOM 690 O O . VAL A 1 89 ? 5.870 2.429 -3.642 1.00 81.06 89 VAL A O 1
ATOM 693 N N . GLY A 1 90 ? 5.894 0.693 -2.237 1.00 74.62 90 GLY A N 1
ATOM 694 C CA . GLY A 1 90 ? 6.974 1.227 -1.400 1.00 74.62 90 GLY A CA 1
ATOM 695 C C . GLY A 1 90 ? 6.542 2.327 -0.426 1.00 74.62 90 GLY A C 1
ATOM 696 O O . GLY A 1 90 ? 7.216 3.347 -0.321 1.00 74.62 90 GLY A O 1
ATOM 697 N N . GLY A 1 91 ? 5.448 2.113 0.309 1.00 74.56 91 GLY A N 1
ATOM 698 C CA . GLY A 1 91 ? 4.983 3.015 1.364 1.00 74.56 91 GLY A CA 1
ATOM 699 C C . GLY A 1 91 ? 4.138 4.161 0.821 1.00 74.56 91 GLY A C 1
ATOM 700 O O . GLY A 1 91 ? 4.560 5.314 0.840 1.00 74.56 91 GLY A O 1
ATOM 701 N N . HIS A 1 92 ? 2.930 3.857 0.339 1.00 87.06 92 HIS A N 1
ATOM 702 C CA . HIS A 1 92 ? 2.020 4.894 -0.147 1.00 87.06 92 HIS A CA 1
ATOM 703 C C . HIS A 1 92 ? 1.540 5.788 1.017 1.00 87.06 92 HIS A C 1
ATOM 705 O O . HIS A 1 92 ? 0.883 5.283 1.936 1.00 87.06 92 HIS A O 1
ATOM 711 N N . PRO A 1 93 ? 1.823 7.106 0.998 1.00 90.12 93 PRO A N 1
ATOM 712 C CA . PRO A 1 93 ? 1.624 7.977 2.157 1.00 90.12 93 PRO A CA 1
ATOM 713 C C . PRO A 1 93 ? 0.157 8.060 2.587 1.00 90.12 93 PRO A C 1
ATOM 715 O O . PRO A 1 93 ? -0.132 8.002 3.777 1.00 90.12 93 PRO A O 1
ATOM 718 N N . VAL A 1 94 ? -0.779 8.094 1.631 1.00 92.25 94 VAL A N 1
ATOM 719 C CA . VAL A 1 94 ? -2.222 8.135 1.935 1.00 92.25 94 VAL A CA 1
ATOM 720 C C . VAL A 1 94 ? -2.672 6.872 2.673 1.00 92.25 94 VAL A C 1
ATOM 722 O O . VAL A 1 94 ? -3.469 6.953 3.600 1.00 92.25 94 VAL A O 1
ATOM 725 N N . CYS A 1 95 ? -2.140 5.702 2.308 1.00 93.88 95 CYS A N 1
ATOM 726 C CA . CYS A 1 95 ? -2.499 4.450 2.974 1.00 93.88 95 CYS A CA 1
ATOM 727 C C . CYS A 1 95 ? -2.010 4.452 4.427 1.00 93.88 95 CYS A C 1
ATOM 729 O O . CYS A 1 95 ? -2.758 4.070 5.318 1.00 93.88 95 CYS A O 1
ATOM 731 N N . LEU A 1 96 ? -0.799 4.953 4.684 1.00 94.50 96 LEU A N 1
ATOM 732 C CA . LEU A 1 96 ? -0.264 5.083 6.043 1.00 94.50 96 LEU A CA 1
ATOM 733 C C . LEU A 1 96 ? -1.074 6.073 6.893 1.00 94.50 96 LEU A C 1
ATOM 735 O O . LEU A 1 96 ? -1.360 5.787 8.054 1.00 94.50 96 LEU A O 1
ATOM 739 N N . SER A 1 97 ? -1.496 7.202 6.315 1.00 96.19 97 SER A N 1
ATOM 740 C CA . SER A 1 97 ? -2.405 8.136 6.991 1.00 96.19 97 SER A CA 1
ATOM 741 C C . SER A 1 97 ? -3.742 7.478 7.345 1.00 96.19 97 SER A C 1
ATOM 743 O O . SER A 1 97 ? -4.237 7.665 8.453 1.00 96.19 97 SER A O 1
ATOM 745 N N . ASN A 1 98 ? -4.296 6.658 6.449 1.00 95.62 98 ASN A N 1
ATOM 746 C CA . ASN A 1 98 ? -5.542 5.937 6.703 1.00 95.62 98 ASN A CA 1
ATOM 747 C C . ASN A 1 98 ? -5.390 4.843 7.776 1.00 95.62 98 ASN A C 1
ATOM 749 O O . ASN A 1 98 ? -6.304 4.659 8.576 1.00 95.62 98 ASN A O 1
ATOM 753 N N . VAL A 1 99 ? -4.239 4.159 7.845 1.00 95.88 99 VAL A N 1
ATOM 754 C CA . VAL A 1 99 ? -3.911 3.241 8.955 1.00 95.88 99 VAL A CA 1
ATOM 755 C C . VAL A 1 99 ? -3.945 3.988 10.288 1.00 95.88 99 VAL A C 1
ATOM 757 O O . VAL A 1 99 ? -4.591 3.534 11.229 1.00 95.88 99 VAL A O 1
ATOM 760 N N . ALA A 1 100 ? -3.288 5.150 10.366 1.00 96.25 100 ALA A N 1
ATOM 761 C CA . ALA A 1 100 ? -3.286 5.959 11.582 1.00 96.25 100 ALA A CA 1
ATOM 762 C C . ALA A 1 100 ? -4.706 6.399 11.970 1.00 96.25 100 ALA A C 1
ATOM 764 O O . ALA A 1 100 ? -5.092 6.264 13.126 1.00 96.25 100 ALA A O 1
ATOM 765 N N . ALA A 1 101 ? -5.510 6.850 11.002 1.00 96.38 101 ALA A N 1
ATOM 766 C CA . ALA A 1 101 ? -6.902 7.225 11.241 1.00 96.38 101 ALA A CA 1
ATOM 767 C C . ALA A 1 101 ? -7.754 6.052 11.759 1.00 96.38 101 ALA A C 1
ATOM 769 O O . ALA A 1 101 ? -8.577 6.243 12.650 1.00 96.38 101 ALA A O 1
ATOM 770 N N . ALA A 1 102 ? -7.549 4.841 11.232 1.00 96.75 102 ALA A N 1
ATOM 771 C CA . ALA A 1 102 ? -8.246 3.642 11.693 1.00 96.75 102 ALA A CA 1
ATOM 772 C C . ALA A 1 102 ? -7.864 3.261 13.130 1.00 96.75 102 ALA A C 1
ATOM 774 O O . ALA A 1 102 ? -8.742 2.919 13.916 1.00 96.75 102 ALA A O 1
ATOM 775 N N . PHE A 1 103 ? -6.586 3.380 13.506 1.00 96.25 103 PHE A N 1
ATOM 776 C CA . PHE A 1 103 ? -6.171 3.152 14.893 1.00 96.25 103 PHE A CA 1
ATOM 777 C C . PHE A 1 103 ? -6.714 4.208 15.855 1.00 96.25 103 PHE A C 1
ATOM 779 O O . PHE A 1 103 ? -7.181 3.842 16.925 1.00 96.25 103 PHE A O 1
ATOM 786 N N . LEU A 1 104 ? -6.750 5.485 15.459 1.00 96.56 104 LEU A N 1
ATOM 787 C CA . LEU A 1 104 ? -7.376 6.530 16.277 1.00 96.56 104 LEU A CA 1
ATOM 788 C C . LEU A 1 104 ? -8.858 6.234 16.545 1.00 96.56 104 LEU A C 1
ATOM 790 O O . LEU A 1 104 ? -9.330 6.442 17.653 1.00 96.56 104 LEU A O 1
ATOM 794 N N . LYS A 1 105 ? -9.580 5.687 15.559 1.00 94.75 105 LYS A N 1
ATOM 795 C CA . LYS A 1 105 ? -10.986 5.287 15.720 1.00 94.75 105 LYS A CA 1
ATOM 796 C C . LYS A 1 105 ? -11.213 4.075 16.624 1.00 94.75 105 LYS A C 1
ATOM 798 O O . LYS A 1 105 ? -12.337 3.883 17.067 1.00 94.75 105 LYS A O 1
ATOM 803 N N . LEU A 1 106 ? -10.189 3.264 16.885 1.00 92.12 106 LEU A N 1
ATOM 804 C CA . LEU A 1 106 ? -10.265 2.169 17.860 1.00 92.12 106 LEU A CA 1
ATOM 805 C C . LEU A 1 106 ? -10.072 2.651 19.306 1.00 92.12 106 LEU A C 1
ATOM 807 O O . LEU A 1 106 ? -10.400 1.910 20.229 1.00 92.12 106 LEU A O 1
ATOM 811 N N . GLU A 1 107 ? -9.508 3.845 19.496 1.00 86.56 107 GLU A N 1
ATOM 812 C CA . GLU A 1 107 ? -9.264 4.454 20.811 1.00 86.56 107 GLU A CA 1
ATOM 813 C C . GLU A 1 107 ? -10.378 5.429 21.248 1.00 86.56 107 GLU A C 1
ATOM 815 O O . GLU A 1 107 ? -10.367 5.874 22.396 1.00 86.56 107 GLU A O 1
ATOM 820 N N . GLU A 1 108 ? -11.315 5.760 20.351 1.00 73.50 108 GLU A N 1
ATOM 821 C CA . GLU A 1 108 ? -12.535 6.545 20.630 1.00 73.50 108 GLU A CA 1
ATOM 822 C C . GLU A 1 108 ? -13.653 5.679 21.233 1.00 73.50 108 GLU A C 1
ATOM 824 O O . GLU A 1 108 ? -14.302 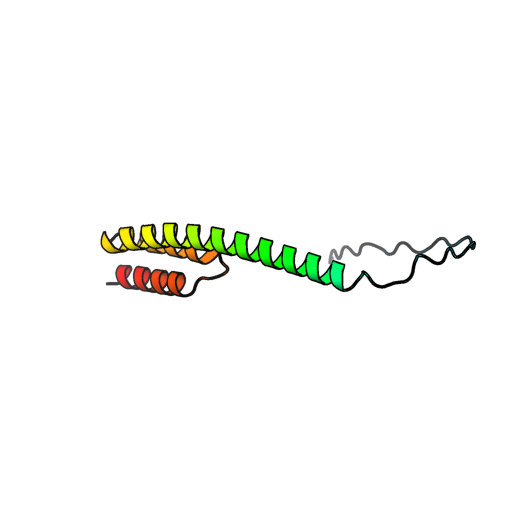6.162 22.191 1.00 73.50 108 GLU A O 1
#

Sequence (108 aa):
MTKSRKSRLANKTSKKKTSNAGPSAAGPSGNPDPVALERARDERRKKRAAYLEEQLKELEVIKTQGNDLFRQGEYLAAAAEYLRASQLVGGHPVCLSNVAAAFLKLEE

Nearest PDB structures (foldseek):
  5lyp-assembly1_A  TM=9.473E-01  e=4.124E-01  Saccharomyces cerevisiae
  4jl0-assembly2_B  TM=8.976E-01  e=7.778E-01  Pseudomonas aeruginosa CHA
  8c6j-assembly1_S  TM=4.995E-01  e=3.141E+00  Homo sapiens

Radius of gyration: 28.37 Å; Cα contacts (8 Å, |Δi|>4): 69; chains: 1; bounding box: 70×30×66 Å

Solvent-accessible surface area (backbone atoms only — not comparable to full-atom values): 6556 Å² total; per-residue (Å²): 135,86,84,90,80,87,86,78,85,78,83,78,89,82,82,87,86,89,85,81,92,82,77,90,73,79,69,82,82,84,74,79,55,67,68,61,54,48,51,54,49,50,53,51,48,51,54,50,48,53,52,50,53,52,42,50,53,52,31,52,54,36,40,49,53,15,52,53,30,44,74,71,66,40,27,70,61,13,25,53,32,15,52,57,31,14,64,64,76,76,60,41,65,69,30,54,53,50,27,52,53,24,54,55,62,73,76,109

Secondary structure (DSSP, 8-state):
---------PPPP--------------------HHHHHHHHHHHHHHHHHHHHHHHHHHHHHHHHHHHHHHTT-HHHHHHHHHHHHHHTT--HHHHHHHHHHHHHHH-

InterPro domains:
  IPR011990 Tetratricopeptide-like helical domain superfamily [G3DSA:1.25.40.10] (41-108)
  IPR011990 Tetratricopeptide-like helical domain superfamily [SSF48452] (59-107)

Mean predicted aligned error: 13.95 Å

Foldseek 3Di:
DDDDDDDDDDDDDDDDDDDDDDDPPPDDDDDPDVVVVVVVVVVVVVVVVVQLVVLVVVLVVLLVVLVVCVVVLVLVVSLVSLVVSLPSNPGDPVSVVSNVVSVVSVVD

Organism: NCBI:txid1759441

=== Feature glossary ===
Key to the feature types in this record:

pLDDT. pLDDT is the predicted lDDT-Cα score: AlphaFold's confidence that the local environment of each residue (all inter-atomic distances within 15 Å) is correctly placed. It is a per-residue number between 0 and 100, with higher meaning more reliable.

Radius of gyration, Cα contacts, bounding box. The geometric summary reports three shape descriptors. Rg (radius of gyration) measures how spread out the Cα atoms are about their centre of mass; compact globular proteins have small Rg, elongated or unfolded ones large. Cα contacts (<8 Å, |i−j|>4) count long-range residue pairs in spatial proximity — high for tight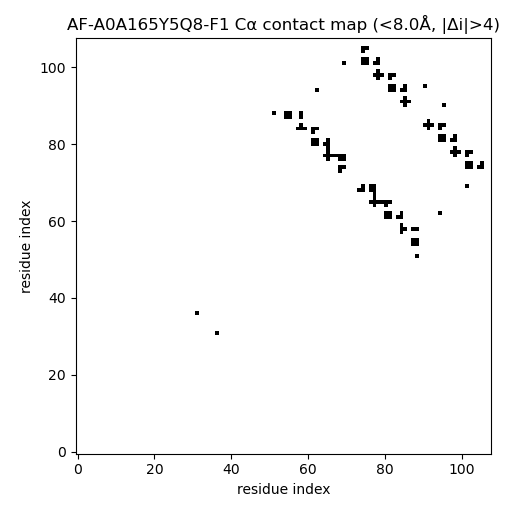ly packed folds, near zero for rods or random coil. The bounding-box extents give the protein's footprint along x, y, z in Å.

Backbone torsions (φ/ψ). Backbone dihedral angles. Every residue except chain termini has a φ (preceding-C → N → Cα → C) and a ψ (N → Cα → C → next-N). They are reported in degrees following the IUPAC sign convention. Secondary structure is essentially a statement about which (φ, ψ) basin each residue occupies.

Contact-map, Ramachandran, and PAE plots. Plot images: a contact map (which residues are close in 3D, as an N×N binary image), a Ramachandran scatter (backbone torsion angles, revealing secondary-structure composition at a glance), and — for AlphaFold structures — a PAE heatmap (pairwise prediction confidence).

Predicted aligned error. Predicted Aligned Error (PAE) is an AlphaFold confidence matrix: entry (i, j) is the expected error in the position of residue j, in ångströms, when the prediction is superimposed on the true structure at residue i. Low PAE within a block of residues means that block is internally rigid and well-predicted; high PAE between two blocks means their relative placement is uncertain even if each block individually is confident.

Secondary structure (3-state, P-SEA). Three-state secondary structure (P-SEA) collapses the eight DSSP classes into helix (a), strand (b), and coil (c). P-SEA assigns these from Cα geometry alone — distances and angles — without requiring backbone oxygens, so it works on any Cα trace.

Solvent-accessible surface area. Solvent-accessible surface area (SASA) is the area in Å² traced out by the centre of a 1.4 Å probe sphere (a water molecule) rolled over the protein's van der Waals surface (Shrake–Rupley / Lee–Richards construction). Buried residues have near-zero SASA; fully exposed residues can exceed 200 Å². The total SASA scales roughly with the number of surface residues.

Foldseek 3Di. The Foldseek 3Di string encodes local tertiary geometry as a 20-letter alphabet — one character per residue — derived from the relative positions of nearby Cα atoms. Unlike the amino-acid sequence, 3Di is a direct function of the 3D structure, so two proteins with the same fold have similar 3Di strings even at low sequence identity.

B-factor. For experimental (PDB) structures, the B-factor (temperature factor) quantifies the positional spread of each atom in the crystal — a combination of thermal vibration and static disorder — in units of Å². High B-factors mark flexible loops or poorly resolved regions; low B-factors mark the rigid, well-ordered core.

mmCIF coordinates. The mmCIF block holds the 3D Cartesian coordinates of each backbone atom (N, Cα, C, O) in ångströms. mmCIF is the PDB's canonical archive format — a tagged-loop text representation of the atomic model.

InterPro / GO / CATH / organism. Functional annotations link the protein to curated databases. InterPro entries identify conserved domains and families by matching the sequence against member-database signatures (Pfam, PROSITE, CDD, …). Gene Ontology (GO) terms describe molecular function, biological process, and cellular component in a controlled vocabulary. CATH places the structure in a hierarchical fold classification (Class/Architecture/Topology/Homologous-superfamily). The organism is the source species.

Rendered structure images. Structure images are PyMOL renders from six orthogonal camera directions. Cartoon representation draws helices as coils and strands as arrows; sticks shows the backbone as bonds; surface shows the solvent-excluded envelope. Rainbow coloring maps sequence position to hue (blue→red, N→C); chain coloring assigns a distinct color per polypeptide.

Sequence. This is the polypeptide sequence — one letter per residue, N-terminus first. Length ranges from a few dozen residues for small domains to over a thousand for large multi-domain proteins.

Secondary structure (8-state, DSSP). The SS8 string is DSSP's per-residue secondary-structure call. α-helix (H) means an i→i+4 H-bond ladder; β-strand (E) means the residue participates in a β-sheet; 3₁₀ (G) and π (I) are tighter and wider helices; T/S are turns/bends; '-' is loop.

Nearest PDB structures. Structural nearest neighbors (via Foldseek easy-search vs the PDB). Reported per hit: target PDB id, E-value, and alignment TM-score. A TM-score above ~0.5 is the conventional threshold for 'same fold'.